Protein AF-A0A2X5NPC7-F1 (afdb_monomer_lite)

Structure (mmCIF, N/CA/C/O backbone):
data_AF-A0A2X5NPC7-F1
#
_entry.id   AF-A0A2X5NPC7-F1
#
loop_
_atom_site.group_PDB
_atom_site.id
_atom_site.type_symbol
_atom_site.label_atom_id
_atom_site.label_alt_id
_atom_site.label_comp_id
_atom_site.label_asym_id
_atom_site.label_entity_id
_atom_site.label_seq_id
_atom_site.pdbx_PDB_ins_code
_atom_site.Cartn_x
_atom_site.Cartn_y
_atom_site.Cartn_z
_atom_site.occupancy
_atom_site.B_iso_or_equiv
_atom_site.auth_seq_id
_atom_site.auth_comp_id
_atom_site.auth_asym_id
_atom_site.auth_atom_id
_atom_site.pdbx_PDB_model_num
ATOM 1 N N . MET A 1 1 ? 21.425 10.070 -36.877 1.00 62.34 1 MET A N 1
ATOM 2 C CA . MET A 1 1 ? 20.944 10.081 -35.476 1.00 62.34 1 MET A CA 1
ATOM 3 C C . MET A 1 1 ? 21.915 9.280 -34.625 1.00 62.34 1 MET A C 1
ATOM 5 O O . MET A 1 1 ? 22.452 8.311 -35.150 1.00 62.34 1 MET A O 1
ATOM 9 N N . PRO A 1 2 ? 22.225 9.694 -33.388 1.00 80.06 2 PRO A N 1
ATOM 10 C CA . PRO A 1 2 ? 23.257 9.036 -32.596 1.00 80.06 2 PRO A CA 1
ATOM 11 C C . PRO A 1 2 ? 22.780 7.677 -32.047 1.00 80.06 2 PRO A C 1
ATOM 13 O O . PRO A 1 2 ? 21.637 7.544 -31.617 1.00 80.06 2 PRO A O 1
ATOM 16 N N . ALA A 1 3 ? 23.666 6.676 -32.052 1.00 76.88 3 ALA A N 1
ATOM 17 C CA . ALA A 1 3 ? 23.336 5.266 -31.796 1.00 76.88 3 ALA A CA 1
ATOM 18 C C . ALA A 1 3 ? 22.770 4.969 -30.390 1.00 76.88 3 ALA A C 1
ATOM 20 O O . ALA A 1 3 ? 22.003 4.026 -30.209 1.00 76.88 3 ALA A O 1
ATOM 21 N N . TRP A 1 4 ? 23.102 5.787 -29.389 1.00 77.69 4 TRP A N 1
ATOM 22 C CA . TRP A 1 4 ? 22.558 5.652 -28.032 1.00 77.69 4 TRP A CA 1
ATOM 23 C C . TRP A 1 4 ? 21.060 5.985 -27.964 1.00 77.69 4 TRP A C 1
ATOM 25 O O . TRP A 1 4 ? 20.334 5.395 -27.168 1.00 77.69 4 TRP A O 1
ATOM 35 N N . LEU A 1 5 ? 20.586 6.891 -28.827 1.00 77.81 5 LEU A N 1
ATOM 36 C CA . LEU A 1 5 ? 19.189 7.324 -28.865 1.00 77.81 5 LEU A CA 1
ATOM 37 C C . LEU A 1 5 ? 18.284 6.221 -29.427 1.00 77.81 5 LEU A C 1
ATOM 39 O 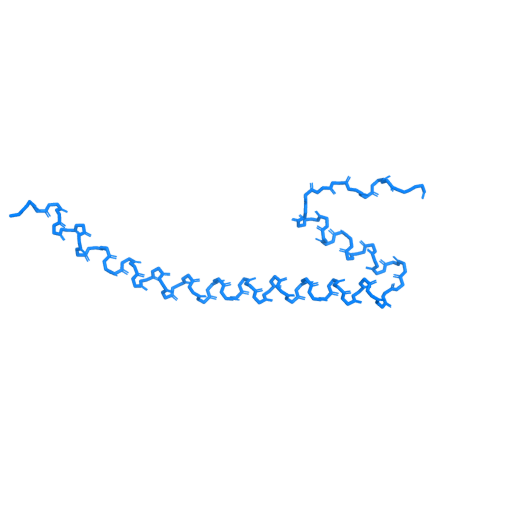O . LEU A 1 5 ? 17.183 6.009 -28.926 1.00 77.81 5 LEU A O 1
ATOM 43 N N . SER A 1 6 ? 18.774 5.483 -30.427 1.00 74.69 6 SER A N 1
ATOM 44 C CA . SER A 1 6 ? 18.080 4.323 -30.988 1.00 74.69 6 SER A CA 1
ATOM 45 C C . SER A 1 6 ? 18.004 3.166 -29.991 1.00 74.69 6 SER A C 1
ATOM 47 O O . SER A 1 6 ? 16.924 2.623 -29.807 1.00 74.69 6 SER A O 1
ATOM 49 N N . LEU A 1 7 ? 19.087 2.841 -29.267 1.00 80.75 7 LEU A N 1
ATOM 50 C CA . LEU A 1 7 ? 19.043 1.783 -28.243 1.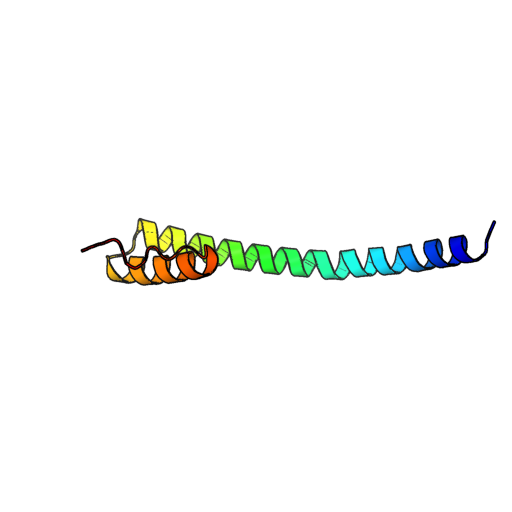00 80.75 7 LEU A CA 1
ATOM 51 C C . LEU A 1 7 ? 18.096 2.120 -27.085 1.00 80.75 7 LEU A C 1
ATOM 53 O O . LEU A 1 7 ? 17.374 1.246 -26.600 1.00 80.75 7 LEU A O 1
ATOM 57 N N . ALA A 1 8 ? 18.105 3.378 -26.640 1.00 80.81 8 ALA A N 1
ATOM 58 C CA . ALA A 1 8 ? 17.198 3.839 -25.601 1.00 80.81 8 ALA A CA 1
ATOM 59 C C . ALA A 1 8 ? 15.737 3.716 -26.056 1.00 80.81 8 ALA A C 1
ATOM 61 O O . ALA A 1 8 ? 14.932 3.149 -25.324 1.00 80.81 8 ALA A O 1
ATOM 62 N N . ALA A 1 9 ? 15.404 4.170 -27.271 1.00 79.38 9 ALA A N 1
ATOM 63 C CA . ALA A 1 9 ? 14.048 4.077 -27.818 1.00 79.38 9 ALA A CA 1
ATOM 64 C C . ALA A 1 9 ? 13.578 2.621 -28.008 1.00 79.38 9 ALA A C 1
ATOM 66 O O . ALA A 1 9 ? 12.452 2.288 -27.640 1.00 79.38 9 ALA A O 1
ATOM 67 N N . GLU A 1 10 ? 14.455 1.745 -28.506 1.00 78.44 10 GLU A N 1
ATOM 68 C CA . GLU A 1 10 ? 14.174 0.316 -28.711 1.00 78.44 10 GLU A CA 1
ATOM 69 C C . GLU A 1 10 ? 13.955 -0.434 -27.386 1.00 78.44 10 GLU A C 1
ATOM 71 O O . GLU A 1 10 ? 13.109 -1.320 -27.310 1.00 78.44 10 GLU A O 1
ATOM 76 N N . SER A 1 11 ? 14.671 -0.060 -26.317 1.00 79.62 11 SER A N 1
ATOM 77 C CA . SER A 1 11 ? 14.553 -0.700 -24.992 1.00 79.62 11 SER A CA 1
ATOM 78 C C . SER A 1 11 ? 13.393 -0.145 -24.158 1.00 79.62 11 SER A C 1
ATOM 80 O O . SER A 1 11 ? 12.863 -0.828 -23.280 1.00 79.62 11 SER A O 1
ATOM 82 N N . PHE A 1 12 ? 12.966 1.090 -24.433 1.00 81.69 12 PHE A N 1
ATOM 83 C CA . PHE A 1 12 ? 11.893 1.749 -23.691 1.00 81.69 12 PHE A CA 1
ATOM 84 C C . PHE A 1 12 ? 10.539 1.069 -23.914 1.00 81.69 12 PHE A C 1
ATOM 86 O O . PHE A 1 12 ? 9.773 0.871 -22.971 1.00 81.69 12 PHE A O 1
ATOM 93 N N . TRP A 1 13 ? 10.258 0.666 -25.155 1.00 83.38 13 TRP A N 1
ATOM 94 C CA . TRP A 1 13 ? 9.004 0.016 -25.533 1.00 83.38 13 TRP A CA 1
ATOM 95 C C . TRP A 1 13 ? 8.740 -1.319 -24.803 1.00 83.38 13 TRP A C 1
ATOM 97 O O . TRP A 1 13 ? 7.680 -1.454 -24.182 1.00 83.38 13 TRP A O 1
ATOM 107 N N . PRO A 1 14 ? 9.674 -2.293 -24.776 1.00 83.19 14 PRO A N 1
ATOM 108 C CA . PRO A 1 14 ? 9.484 -3.540 -24.040 1.00 83.19 14 PRO A CA 1
ATOM 109 C C . PRO A 1 14 ? 9.442 -3.337 -22.520 1.00 83.19 14 PRO A C 1
ATOM 111 O O . PRO A 1 14 ? 8.662 -4.015 -21.851 1.00 83.19 14 PRO A O 1
ATOM 114 N N . MET A 1 15 ? 10.203 -2.387 -21.959 1.00 82.12 15 MET A N 1
ATOM 115 C CA . MET A 1 15 ? 10.127 -2.071 -20.525 1.00 82.12 15 MET A CA 1
ATOM 116 C C . MET A 1 15 ? 8.779 -1.457 -20.140 1.00 82.12 15 MET A C 1
ATOM 118 O O . MET A 1 15 ? 8.230 -1.811 -19.099 1.00 82.12 15 MET A O 1
ATOM 122 N N . LEU A 1 16 ? 8.214 -0.585 -20.980 1.00 85.56 16 LEU A N 1
ATOM 123 C CA . LEU A 1 16 ? 6.890 -0.009 -20.754 1.00 85.56 16 LEU A CA 1
ATOM 124 C C . LEU A 1 16 ? 5.800 -1.085 -20.832 1.00 85.56 16 LEU A C 1
ATOM 126 O O . LEU A 1 16 ? 4.935 -1.153 -19.959 1.00 85.56 16 LEU A O 1
ATOM 130 N N . HIS A 1 17 ? 5.867 -1.961 -21.836 1.00 84.88 17 HIS A N 1
ATOM 131 C CA . HIS A 1 17 ? 4.917 -3.060 -21.998 1.00 84.88 17 HIS A CA 1
ATOM 132 C C . HIS A 1 17 ? 4.985 -4.062 -20.835 1.00 84.88 17 HIS A C 1
ATOM 134 O O . HIS A 1 17 ? 3.954 -4.441 -20.275 1.00 84.88 17 HIS A O 1
ATOM 140 N N . ALA A 1 18 ? 6.194 -4.458 -20.423 1.00 83.44 18 ALA A N 1
ATOM 141 C CA . ALA A 1 18 ? 6.397 -5.312 -19.256 1.00 83.44 18 ALA A CA 1
ATOM 142 C C . ALA A 1 18 ? 5.915 -4.615 -17.975 1.00 83.44 18 ALA A C 1
ATOM 144 O O . ALA A 1 18 ? 5.163 -5.198 -17.198 1.00 83.44 18 ALA A O 1
ATOM 145 N N . GLY A 1 19 ? 6.270 -3.342 -17.791 1.00 84.38 19 GLY A N 1
ATOM 146 C CA . GLY A 1 19 ? 5.841 -2.530 -16.659 1.00 84.38 19 GLY A CA 1
ATOM 147 C C . GLY A 1 19 ? 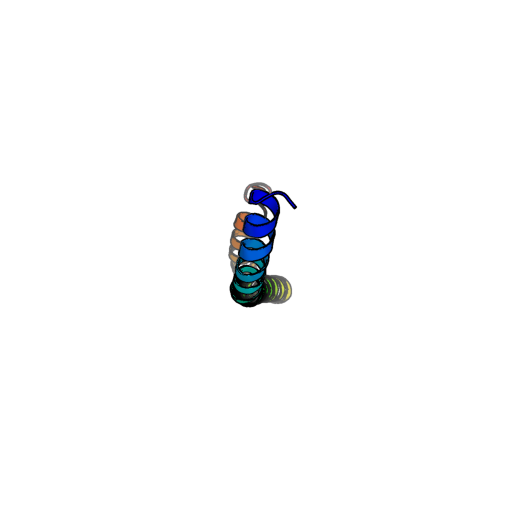4.322 -2.473 -16.536 1.00 84.38 19 GLY A C 1
ATOM 148 O O . GLY A 1 19 ? 3.798 -2.752 -15.464 1.00 84.38 19 GLY A O 1
ATOM 149 N N . LEU A 1 20 ? 3.600 -2.202 -17.624 1.00 86.69 20 LEU A N 1
ATOM 150 C CA . LEU A 1 20 ? 2.134 -2.191 -17.628 1.00 86.69 20 LEU A CA 1
ATOM 151 C C . LEU A 1 20 ? 1.553 -3.581 -17.337 1.00 86.69 20 LEU A C 1
ATOM 153 O O . LEU A 1 20 ? 0.670 -3.711 -16.491 1.00 86.69 20 LEU A O 1
ATOM 157 N N . THR A 1 21 ? 2.094 -4.624 -17.968 1.00 88.06 21 THR A N 1
ATOM 158 C CA . THR A 1 21 ? 1.597 -6.000 -17.808 1.00 88.06 21 THR A CA 1
ATOM 159 C C . THR A 1 21 ? 1.788 -6.532 -16.387 1.00 88.06 21 THR A C 1
ATOM 161 O O . THR A 1 21 ? 0.939 -7.273 -15.906 1.00 88.06 21 THR A O 1
ATOM 164 N N . PHE A 1 22 ? 2.855 -6.141 -15.684 1.00 87.75 22 PHE A N 1
ATOM 165 C CA . PHE A 1 22 ? 3.111 -6.583 -14.307 1.00 87.75 22 PHE A CA 1
ATOM 166 C C . PHE A 1 22 ? 2.554 -5.626 -13.244 1.00 87.75 22 PHE A C 1
ATOM 168 O O . PHE A 1 22 ? 2.035 -6.073 -12.222 1.00 87.75 22 PHE A O 1
ATOM 175 N N . THR A 1 23 ? 2.607 -4.312 -13.472 1.00 91.38 23 THR A N 1
ATOM 176 C CA . THR A 1 23 ? 2.188 -3.309 -12.477 1.00 91.38 23 THR A CA 1
ATOM 177 C C . THR A 1 23 ? 0.673 -3.230 -12.362 1.00 91.38 23 THR A C 1
ATOM 179 O O . THR A 1 23 ? 0.162 -3.101 -11.254 1.00 91.38 23 THR A O 1
ATOM 182 N N . ILE A 1 24 ? -0.077 -3.347 -13.463 1.00 92.50 24 ILE A N 1
ATOM 183 C CA . ILE A 1 24 ? -1.547 -3.283 -13.421 1.00 92.50 24 ILE A CA 1
ATOM 184 C C . ILE A 1 24 ? -2.150 -4.415 -12.568 1.00 92.50 24 ILE A C 1
ATOM 186 O O . ILE A 1 24 ? -2.896 -4.105 -11.638 1.00 92.50 24 ILE A O 1
ATOM 190 N N . PRO A 1 25 ? -1.839 -5.708 -12.788 1.00 90.62 25 PRO A N 1
ATOM 191 C CA . PRO A 1 25 ? -2.411 -6.764 -11.958 1.00 90.62 25 PRO A CA 1
ATOM 192 C C . PRO A 1 25 ? -1.918 -6.680 -10.512 1.00 90.62 25 PRO A C 1
ATOM 194 O O . PRO A 1 25 ? -2.703 -6.899 -9.592 1.00 90.62 25 PRO A O 1
ATOM 197 N N . LEU A 1 26 ? -0.652 -6.309 -10.287 1.00 93.25 26 LEU A N 1
ATOM 198 C CA . LEU A 1 26 ? -0.098 -6.196 -8.939 1.00 93.25 26 LEU A CA 1
ATOM 199 C C . LEU A 1 26 ? -0.727 -5.042 -8.143 1.00 93.25 26 LEU A C 1
ATOM 201 O O . LEU A 1 26 ? -1.033 -5.196 -6.957 1.00 93.25 26 LEU A O 1
ATOM 205 N N . THR A 1 27 ? -0.956 -3.896 -8.791 1.00 93.44 27 THR A N 1
ATOM 206 C CA . THR A 1 27 ? -1.642 -2.753 -8.172 1.00 93.44 27 THR A CA 1
ATOM 207 C C . THR A 1 27 ? -3.100 -3.080 -7.906 1.00 93.44 27 THR A C 1
ATOM 209 O O . THR A 1 27 ? -3.560 -2.824 -6.799 1.00 93.44 27 THR A O 1
ATOM 212 N N . LEU A 1 28 ? -3.803 -3.720 -8.845 1.00 95.75 28 LEU A N 1
ATOM 213 C CA . LEU A 1 28 ? -5.189 -4.139 -8.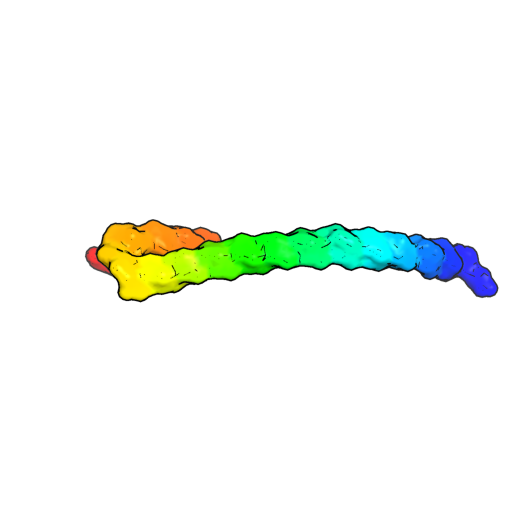646 1.00 95.75 28 LEU A CA 1
ATOM 214 C C . LEU A 1 28 ? -5.319 -5.119 -7.474 1.00 95.75 28 LEU A C 1
ATOM 216 O O . LEU A 1 28 ? -6.171 -4.926 -6.611 1.00 95.75 28 LEU A O 1
ATOM 220 N N . LEU A 1 29 ? -4.440 -6.123 -7.395 1.00 95.25 29 LEU A N 1
ATOM 221 C CA . LEU A 1 29 ? -4.429 -7.087 -6.294 1.00 95.25 29 LEU A CA 1
ATOM 222 C C . LEU A 1 29 ? -4.181 -6.393 -4.948 1.00 95.25 29 LEU A C 1
ATOM 224 O O . LEU A 1 29 ? -4.913 -6.619 -3.986 1.00 95.25 29 LEU A O 1
ATOM 228 N N . SER A 1 30 ? -3.195 -5.493 -4.894 1.00 93.69 30 SER A N 1
ATOM 229 C CA . SER A 1 30 ? -2.891 -4.707 -3.691 1.00 93.69 30 SER A CA 1
ATOM 230 C C . SER A 1 30 ? -4.059 -3.808 -3.289 1.00 93.69 30 SER A C 1
ATOM 232 O O . SER A 1 30 ? -4.362 -3.674 -2.103 1.00 93.69 30 SER A O 1
ATOM 234 N N . PHE A 1 31 ? -4.748 -3.224 -4.271 1.00 93.88 31 PHE A N 1
ATOM 235 C CA . PHE A 1 31 ? -5.904 -2.369 -4.041 1.00 93.88 31 PHE A CA 1
ATOM 236 C C . PHE A 1 31 ? -7.069 -3.169 -3.470 1.00 93.88 31 PHE A C 1
ATOM 238 O O . PHE A 1 31 ? -7.626 -2.771 -2.456 1.00 93.88 31 PHE A O 1
ATOM 245 N N . VAL A 1 32 ? -7.393 -4.322 -4.064 1.00 96.06 32 VAL A N 1
ATOM 246 C CA . VAL A 1 32 ? -8.452 -5.217 -3.578 1.00 96.06 32 VAL A CA 1
ATOM 247 C C . VAL A 1 32 ? -8.155 -5.672 -2.153 1.00 96.06 32 VAL A C 1
ATOM 249 O O . VAL A 1 32 ? -9.018 -5.542 -1.291 1.00 96.06 32 VAL A O 1
ATOM 252 N N . LEU A 1 33 ? -6.929 -6.123 -1.871 1.00 91.75 33 LEU A N 1
ATOM 253 C CA . LEU A 1 33 ? -6.532 -6.540 -0.525 1.00 91.75 33 LEU A CA 1
ATOM 254 C C . LEU A 1 33 ? -6.645 -5.390 0.485 1.00 91.75 33 LEU A C 1
ATOM 256 O O . LEU A 1 33 ? -7.246 -5.558 1.548 1.00 91.75 33 LEU A O 1
ATOM 260 N N . GLY A 1 34 ? -6.128 -4.206 0.147 1.00 89.38 34 GLY A N 1
ATOM 261 C CA . GLY A 1 34 ? -6.236 -3.018 0.994 1.00 89.38 34 GLY A CA 1
ATOM 262 C C . GLY A 1 34 ? -7.688 -2.592 1.234 1.00 89.38 34 GLY A C 1
ATOM 263 O O . GLY A 1 34 ? -8.061 -2.272 2.366 1.00 89.38 34 GLY A O 1
ATOM 264 N N . LEU A 1 35 ? -8.528 -2.646 0.195 1.00 91.62 35 LEU A N 1
ATOM 265 C CA . LEU A 1 35 ? -9.945 -2.294 0.271 1.00 91.62 35 LEU A CA 1
ATOM 266 C C . LEU A 1 35 ? -10.720 -3.296 1.130 1.00 91.62 35 LEU A C 1
ATOM 268 O O . LEU A 1 35 ? -11.483 -2.884 1.999 1.00 91.62 35 LEU A O 1
ATOM 272 N N . SER A 1 36 ? -10.499 -4.599 0.935 1.00 92.00 36 SER A N 1
ATOM 273 C CA . SER A 1 36 ? -11.121 -5.660 1.730 1.00 92.00 36 SER A CA 1
ATOM 274 C C . SER A 1 36 ? -10.759 -5.535 3.208 1.00 92.00 36 SER A C 1
ATOM 276 O O . SER A 1 36 ? -11.645 -5.589 4.060 1.00 92.00 36 SER A O 1
ATOM 278 N N . LEU A 1 37 ? -9.484 -5.292 3.525 1.00 86.00 37 LEU A N 1
ATOM 279 C CA . LEU A 1 37 ? -9.040 -5.067 4.902 1.00 86.00 37 LEU A CA 1
ATOM 280 C C . LEU A 1 37 ? -9.700 -3.823 5.514 1.00 86.00 37 LEU A C 1
ATOM 282 O O . LEU A 1 37 ? -10.247 -3.896 6.615 1.00 86.00 37 LEU A O 1
ATOM 286 N N . GLY A 1 38 ? -9.716 -2.698 4.792 1.00 84.81 38 GLY A N 1
ATOM 287 C CA . GLY A 1 38 ? -10.388 -1.474 5.238 1.00 84.81 38 GLY A CA 1
ATOM 288 C C . GLY A 1 38 ? -11.896 -1.658 5.445 1.00 84.81 38 GLY A C 1
ATOM 289 O O . GLY A 1 38 ? -12.455 -1.158 6.423 1.00 84.81 38 GLY A O 1
ATOM 290 N N . PHE A 1 39 ? -12.544 -2.427 4.570 1.00 88.12 39 PHE A N 1
ATOM 291 C CA . PHE A 1 39 ? -13.968 -2.737 4.642 1.00 88.12 39 PHE A CA 1
ATOM 292 C C . PHE A 1 39 ? -14.306 -3.599 5.864 1.00 88.12 39 PHE A C 1
ATOM 294 O O . PHE A 1 39 ? -15.207 -3.255 6.629 1.00 88.12 39 PHE A O 1
ATOM 301 N N . ILE A 1 40 ? -13.534 -4.662 6.118 1.00 84.44 40 ILE A N 1
ATOM 302 C CA . ILE A 1 40 ? -13.688 -5.514 7.310 1.00 84.44 40 ILE A CA 1
ATOM 303 C C . ILE A 1 40 ? -13.520 -4.682 8.588 1.00 84.44 40 ILE A C 1
ATOM 305 O O . ILE A 1 40 ? -14.337 -4.770 9.507 1.00 84.44 40 ILE A O 1
ATOM 309 N N . VAL A 1 41 ? -12.503 -3.819 8.640 1.00 81.62 41 VAL A N 1
ATOM 310 C CA . VAL A 1 41 ? -12.274 -2.908 9.772 1.00 81.62 41 VAL A CA 1
ATOM 311 C C . VAL A 1 41 ? -13.463 -1.963 9.985 1.00 81.62 41 VAL A C 1
ATOM 313 O O . VAL A 1 41 ? -13.875 -1.744 11.128 1.00 81.62 41 VAL A O 1
ATOM 316 N N . ALA A 1 42 ? -14.031 -1.404 8.913 1.00 82.06 42 ALA A N 1
ATOM 317 C CA . ALA A 1 42 ? -15.193 -0.522 8.995 1.00 82.06 42 ALA A CA 1
ATOM 318 C C . ALA A 1 42 ? -16.430 -1.255 9.542 1.00 82.06 42 ALA A C 1
ATOM 320 O O . ALA A 1 42 ? -17.108 -0.731 10.429 1.00 82.06 42 ALA A O 1
ATOM 321 N N . LEU A 1 43 ? -16.672 -2.489 9.088 1.00 83.00 43 LEU A N 1
ATOM 322 C CA . LEU A 1 43 ? -17.756 -3.339 9.588 1.00 83.00 43 LEU A CA 1
ATOM 323 C C . LEU A 1 43 ? -17.594 -3.666 11.077 1.00 83.00 43 LEU A C 1
ATOM 325 O O . LEU A 1 43 ? -18.537 -3.496 11.853 1.00 83.00 43 LEU A O 1
ATOM 329 N N . ILE A 1 44 ? -16.387 -4.055 11.502 1.00 77.88 44 ILE A N 1
ATOM 330 C CA . ILE A 1 44 ? -16.076 -4.317 12.916 1.00 77.88 44 ILE A CA 1
ATOM 331 C C . ILE A 1 44 ? -16.282 -3.056 13.762 1.00 77.88 44 ILE A C 1
ATOM 333 O O . ILE A 1 44 ? -16.769 -3.130 14.891 1.00 77.88 44 ILE A O 1
ATOM 337 N N . ARG A 1 45 ? -15.938 -1.876 13.238 1.00 71.00 45 ARG A N 1
ATOM 338 C CA . ARG A 1 45 ? -16.146 -0.613 13.954 1.00 71.00 45 ARG A CA 1
ATOM 339 C C . ARG A 1 45 ? -17.633 -0.301 14.153 1.00 71.00 45 ARG A C 1
ATOM 341 O O . ARG A 1 45 ? -17.975 0.232 15.213 1.00 71.00 45 ARG A O 1
ATOM 348 N N . LEU A 1 46 ? -18.475 -0.617 13.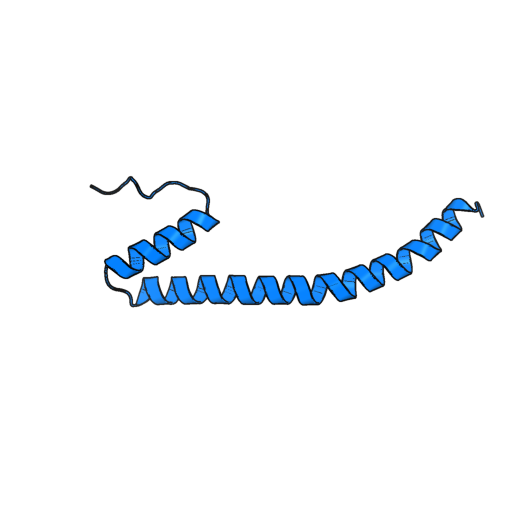167 1.00 76.88 46 LEU A N 1
ATOM 349 C CA . LEU A 1 46 ? -19.910 -0.327 13.182 1.00 76.88 46 LEU A CA 1
ATOM 350 C C . LEU A 1 46 ? -20.698 -1.291 14.083 1.00 76.88 46 LEU A C 1
ATOM 352 O O . LEU A 1 46 ? -21.501 -0.831 14.888 1.00 76.88 46 LEU A O 1
ATOM 356 N N . TYR A 1 47 ? -20.426 -2.598 14.005 1.00 70.81 47 TYR A N 1
ATOM 357 C CA . TYR A 1 47 ? -21.222 -3.633 14.688 1.00 70.81 47 TYR A CA 1
ATOM 358 C C . TYR A 1 47 ? -20.501 -4.350 15.846 1.00 70.81 47 TYR A C 1
ATOM 360 O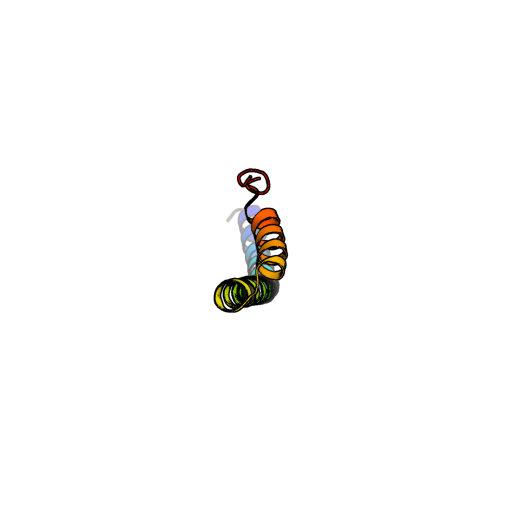 O . TYR A 1 47 ? -21.110 -5.145 16.557 1.00 70.81 47 TYR A O 1
ATOM 368 N N . GLY A 1 48 ? -19.205 -4.104 16.059 1.00 64.44 48 GLY A N 1
ATOM 369 C CA . GLY A 1 48 ? -18.385 -4.898 16.977 1.00 64.44 48 GLY A CA 1
ATOM 370 C C . GLY A 1 48 ? -18.439 -4.468 18.459 1.00 64.44 48 GLY A C 1
ATOM 371 O O . GLY A 1 48 ? -18.287 -3.275 18.761 1.00 64.44 48 GLY A O 1
ATOM 372 N N . PRO A 1 49 ? -18.548 -5.422 19.410 1.00 67.94 49 PRO A N 1
ATOM 373 C CA . PRO A 1 49 ? -18.364 -5.179 20.843 1.00 67.94 49 PRO A CA 1
ATOM 374 C C . PRO A 1 49 ? -16.912 -4.772 21.180 1.00 67.94 49 PRO A C 1
ATOM 376 O O . PRO A 1 49 ? -15.984 -4.991 20.397 1.00 67.94 49 PRO A O 1
ATOM 379 N N . LYS A 1 50 ? -16.701 -4.167 22.363 1.00 65.31 50 LYS A N 1
ATOM 380 C CA . LYS A 1 50 ? -15.430 -3.544 22.811 1.00 65.31 50 LYS A CA 1
ATOM 381 C C . LYS A 1 50 ? -14.123 -4.310 22.469 1.00 65.31 50 LYS A C 1
ATOM 383 O O . LYS A 1 50 ? -13.197 -3.635 22.014 1.00 65.31 50 LYS A O 1
ATOM 388 N N . PRO A 1 51 ? -14.005 -5.651 22.612 1.00 67.12 51 PRO A N 1
ATOM 389 C CA . PRO A 1 51 ? -12.759 -6.368 22.294 1.00 67.12 51 PRO A CA 1
ATOM 390 C C . PRO A 1 51 ? -12.436 -6.428 20.792 1.00 67.12 51 PRO A C 1
ATOM 392 O O . PRO A 1 51 ? -11.275 -6.310 20.405 1.00 67.12 51 PRO A O 1
ATOM 395 N N . LEU A 1 52 ? -13.440 -6.521 19.915 1.00 65.62 52 LEU A N 1
ATOM 396 C CA . LEU A 1 52 ? -13.217 -6.582 18.464 1.00 65.62 52 LEU A CA 1
ATOM 397 C C . LEU A 1 52 ? -12.731 -5.227 17.916 1.00 65.62 52 LEU A C 1
ATOM 399 O O . LEU A 1 52 ? -11.897 -5.163 17.012 1.00 65.62 52 LEU A O 1
ATOM 403 N N . LYS A 1 53 ? -13.164 -4.126 18.550 1.00 68.00 53 LYS A N 1
ATOM 404 C CA . LYS A 1 53 ? -12.649 -2.773 18.284 1.00 68.00 53 LYS A CA 1
ATOM 405 C C . LYS A 1 53 ? -11.174 -2.604 18.654 1.00 68.00 53 LYS A C 1
ATOM 407 O O . LYS A 1 53 ? -10.529 -1.735 18.074 1.00 68.00 53 LYS A O 1
ATOM 412 N N . ILE A 1 54 ? -10.638 -3.377 19.604 1.00 66.81 54 ILE A N 1
ATOM 413 C CA . ILE A 1 54 ? -9.210 -3.344 19.967 1.00 66.81 54 ILE A CA 1
ATOM 414 C C . ILE A 1 54 ? -8.368 -3.993 18.867 1.00 66.81 54 ILE A C 1
ATOM 416 O O . ILE A 1 54 ? -7.413 -3.370 18.414 1.00 66.81 54 ILE A O 1
ATOM 420 N N . PHE A 1 55 ? -8.768 -5.163 18.360 1.00 71.62 55 PHE A N 1
ATOM 421 C CA . PHE A 1 55 ? -8.093 -5.807 17.225 1.00 71.62 55 PHE A CA 1
ATOM 422 C C . PHE A 1 55 ? -8.147 -4.954 15.954 1.00 71.62 55 PHE A C 1
ATOM 424 O O . PHE A 1 55 ? -7.120 -4.736 15.316 1.00 71.62 55 PHE A O 1
ATOM 431 N N . ALA A 1 56 ? -9.313 -4.390 15.623 1.00 69.62 56 ALA A N 1
ATOM 432 C CA . ALA A 1 56 ? -9.433 -3.471 14.492 1.00 69.62 56 ALA A CA 1
ATOM 433 C C . ALA A 1 56 ? -8.561 -2.214 14.673 1.00 69.62 56 ALA A C 1
ATOM 435 O O . ALA A 1 56 ? -7.941 -1.754 13.716 1.00 69.62 56 ALA A O 1
ATOM 436 N N . ARG A 1 57 ? -8.455 -1.679 15.901 1.00 68.38 57 ARG A N 1
ATOM 437 C CA . ARG A 1 57 ? -7.533 -0.573 16.209 1.00 68.38 57 ARG A CA 1
ATOM 438 C C . ARG A 1 57 ? -6.079 -0.973 16.054 1.00 68.38 57 ARG A C 1
ATOM 440 O O . ARG A 1 57 ? -5.331 -0.169 15.526 1.00 68.38 57 ARG A O 1
ATOM 447 N N . PHE A 1 58 ? -5.687 -2.163 16.496 1.00 70.31 58 PHE A N 1
ATOM 448 C CA . PHE A 1 58 ? -4.323 -2.664 16.349 1.00 70.31 58 PHE A CA 1
ATOM 449 C C . PHE A 1 58 ? -3.946 -2.813 14.870 1.00 70.31 58 PHE A C 1
ATOM 451 O O . PHE A 1 58 ? -2.881 -2.368 14.451 1.00 70.31 58 PHE A O 1
ATOM 458 N N . TYR A 1 59 ? -4.866 -3.337 14.057 1.00 74.44 59 TYR A N 1
ATOM 459 C CA . TYR A 1 59 ? -4.670 -3.471 12.614 1.00 74.44 59 TYR A CA 1
ATOM 460 C C . TYR A 1 59 ? -4.528 -2.106 11.921 1.00 74.44 59 TYR A C 1
ATOM 462 O O . TYR A 1 59 ? -3.594 -1.868 11.159 1.00 74.44 59 TYR A O 1
ATOM 470 N N . VAL A 1 60 ? -5.422 -1.164 12.241 1.00 72.88 60 VAL A N 1
ATOM 471 C CA . VAL A 1 60 ? -5.358 0.220 11.745 1.00 72.88 60 VAL A CA 1
ATOM 472 C C . VAL A 1 60 ? -4.115 0.942 12.253 1.00 72.88 60 VAL A C 1
ATOM 474 O O . VAL A 1 60 ? -3.531 1.738 11.528 1.00 72.88 60 VAL A O 1
ATOM 477 N N . TRP A 1 61 ? -3.707 0.680 13.490 1.00 73.69 61 TRP A N 1
ATOM 478 C CA . TRP A 1 61 ? -2.529 1.270 14.102 1.00 73.69 61 TRP A CA 1
ATOM 479 C C . TRP A 1 61 ? -1.254 0.881 13.358 1.00 73.69 61 TRP A C 1
ATOM 481 O O . TRP A 1 61 ? -0.481 1.764 12.995 1.00 73.69 61 TRP A O 1
ATOM 491 N N . LEU A 1 62 ? -1.087 -0.411 13.071 1.00 74.12 62 LEU A N 1
ATOM 492 C CA . LEU A 1 62 ? 0.053 -0.935 12.323 1.00 74.12 62 LEU A CA 1
ATOM 493 C C . LEU A 1 62 ? 0.188 -0.254 10.949 1.00 74.12 62 LEU A C 1
ATOM 495 O O . LEU A 1 62 ? 1.288 0.096 10.538 1.00 74.12 62 LEU A O 1
ATOM 499 N N . LEU A 1 63 ? -0.941 0.004 10.280 1.00 70.81 63 LEU A N 1
ATOM 500 C CA . LEU A 1 63 ? -0.998 0.697 8.987 1.00 70.81 63 LEU A CA 1
ATOM 501 C C . LEU A 1 63 ? -0.852 2.229 9.091 1.00 70.81 63 LEU A C 1
ATOM 503 O O . LEU A 1 63 ? -0.432 2.864 8.130 1.00 70.81 63 LEU A O 1
ATOM 507 N N . ARG A 1 64 ? -1.218 2.844 10.226 1.00 67.81 64 ARG A N 1
ATOM 508 C CA . ARG A 1 64 ? -1.185 4.308 10.442 1.00 67.81 64 ARG A CA 1
ATOM 509 C C . ARG A 1 64 ? 0.050 4.805 11.195 1.00 67.81 64 ARG A C 1
ATOM 511 O O . ARG A 1 64 ? 0.185 6.013 11.381 1.00 67.81 64 ARG A O 1
ATOM 518 N N . GLY A 1 65 ? 0.907 3.907 11.681 1.00 68.50 65 GLY A N 1
ATOM 519 C CA . GLY A 1 65 ? 2.174 4.219 12.353 1.00 68.50 65 GLY A CA 1
ATOM 520 C C . GLY A 1 65 ? 2.071 5.065 13.632 1.00 68.50 65 GLY A C 1
ATOM 521 O O . GLY A 1 65 ? 3.092 5.494 14.155 1.00 68.50 65 GLY A O 1
ATOM 522 N N . THR A 1 66 ? 0.868 5.341 14.150 1.00 64.06 66 THR A N 1
ATOM 523 C CA . THR A 1 66 ? 0.631 6.363 15.189 1.00 64.06 66 THR A CA 1
ATOM 524 C C . THR A 1 66 ? 0.243 5.729 16.524 1.00 64.06 66 THR A C 1
ATOM 526 O O . THR A 1 66 ? -0.922 5.372 16.692 1.00 64.06 66 THR A O 1
ATOM 529 N N . PRO A 1 67 ? 1.174 5.552 17.486 1.00 50.56 67 PRO A N 1
ATOM 530 C CA . PRO A 1 67 ? 0.930 4.868 18.763 1.00 50.56 67 PRO A CA 1
ATOM 531 C C . PRO A 1 67 ? -0.090 5.613 19.625 1.00 50.56 67 PRO A C 1
ATOM 533 O O . PRO A 1 67 ? 0.257 6.416 20.475 1.00 50.56 67 PRO A O 1
ATOM 536 N N . CYS A 1 68 ? -1.375 5.317 19.417 1.00 54.53 68 CYS A N 1
ATOM 537 C CA . CYS A 1 68 ? -2.486 5.808 20.239 1.00 54.53 68 CYS A CA 1
ATOM 538 C C . CYS A 1 68 ? -3.030 4.715 21.184 1.00 54.53 68 CYS A C 1
ATOM 540 O O . CYS A 1 68 ? -4.025 4.908 21.875 1.00 54.53 68 CYS A O 1
ATOM 542 N N . TRP A 1 69 ? -2.367 3.552 21.253 1.00 54.25 69 TRP A N 1
ATOM 543 C CA . TRP A 1 69 ? -2.778 2.442 22.124 1.00 54.25 69 TRP A CA 1
ATOM 544 C C . TRP A 1 69 ? -2.703 2.781 23.626 1.00 54.25 69 TRP A C 1
ATOM 546 O O . TRP A 1 69 ? -3.307 2.079 24.425 1.00 54.25 69 TRP A O 1
ATOM 556 N N . SER A 1 70 ? -2.031 3.876 24.007 1.00 51.09 70 SER A N 1
ATOM 557 C CA . SER A 1 70 ? -1.803 4.242 25.414 1.00 51.09 70 SER A CA 1
ATOM 558 C C . SER A 1 70 ? -2.749 5.316 25.978 1.00 51.09 70 SER A C 1
ATOM 560 O O . SER A 1 70 ? -2.794 5.516 27.185 1.00 51.09 70 SER A O 1
ATOM 562 N N . SER A 1 71 ? -3.535 6.027 25.158 1.00 48.53 71 SER A N 1
ATOM 563 C CA . SER A 1 71 ? -4.367 7.130 25.674 1.00 48.53 71 SER A CA 1
ATOM 564 C C . SER A 1 71 ? -5.822 6.713 25.872 1.00 48.53 71 SER A C 1
ATOM 566 O O . SER A 1 71 ? -6.714 7.247 25.231 1.00 48.53 71 SER A O 1
ATOM 568 N N . TYR A 1 72 ? -6.061 5.719 26.726 1.00 52.78 72 TYR A N 1
ATOM 569 C CA . TYR A 1 72 ? -7.259 5.670 27.566 1.00 52.78 72 TYR A CA 1
ATOM 570 C C . TYR A 1 72 ? -6.917 4.899 28.844 1.00 52.78 72 TYR A C 1
ATOM 572 O O . TYR A 1 72 ? -6.400 3.787 28.778 1.00 52.78 72 TYR A O 1
ATOM 580 N N . SER A 1 73 ? -7.194 5.580 29.958 1.00 48.12 73 SER A N 1
ATOM 581 C CA . SER A 1 73 ? -7.327 5.104 31.337 1.00 48.12 73 SER A CA 1
ATOM 582 C C . SER A 1 73 ? -7.902 3.699 31.506 1.00 48.12 73 SER A C 1
ATOM 584 O O . SER A 1 73 ? -8.704 3.264 30.648 1.00 48.12 73 SER A O 1
#

Foldseek 3Di:
DDPVVVVCVVVVVVCVVVCCVPVVVVVVVVVVVVVVLVVVLVVCVVPNDPVSVVVSCVVVCVVVVDPPVPPDD

Secondary structure (DSSP, 8-state):
--HHHHHHHHHHHHHHHHHHHHHHHHHHHHHHHHHHHHHHHHHHHHH--HHHHHHHHHHHHHHH----TT---

Radius of gyration: 22.29 Å; chains: 1; bounding box: 45×17×67 Å

Sequence (73 aa):
MPAWLSLAAESFWPMLHAGLTFTIPLTLLSFVLGLSLGFIVALIRLYGPKPLKIFARFYVWLLRGTPCWSSYS

Organism: NCBI:txid82987

pLDDT: mean 77.23, std 12.3, range [48.12, 96.06]

InterPro domains:
  IPR010065 Amino acid ABC transporter, permease protein, 3-TM domain [TIGR01726] (13-67)
  IPR035906 MetI-like superfamily [G3DSA:1.10.3720.10] (7-70)
  IPR035906 MetI-like superfamily [SSF161098] (13-68)
  IPR043429 ABC transporter membrane protein permease protein ArtM/GltK/GlnP/TcyL/YhdX-like [PTHR30614] (15-68)